Protein AF-A0A7W5CCT7-F1 (afdb_monomer_lite)

InterPro domains:
  IPR000073 Alpha/beta hydrolase fold-1 [PF00561] (5-94)
  IPR000073 Alpha/beta hydrolase fold-1 [PR00111] (9-24)
  IPR000073 Alpha/beta hydrolase fold-1 [PR00111] (52-65)
  IPR000073 Alpha/beta hydrolase fold-1 [PR00111] (66-79)
  IPR029058 Alpha/Beta hydrolase fold [G3DSA:3.40.50.1820] (1-148)
  IPR029058 Alpha/Beta hydrolase fold [SSF53474] (5-90)
  IPR045889 Methylesterase/Alpha-hydroxynitrile lyase [PTHR10992] (5-116)

pLDDT: mean 75.3, std 20.89, range [27.14, 97.75]

Radius of gyration: 16.38 Å; chains: 1; bounding box: 43×31×45 Å

Sequence (151 aa):
MILPLEEVGHRVIAFDLPGHGMDKTPVTDVTLNDFTDRLCGILDSENGKVILIGHSMAGLVITQAAEFRPQKIQTLVYLCAYIPKNNQSLIQIAQSEKKETDEPSLVIFSEDQTYMALNDELIKYSFMVIVLKKTLLRQKRNYVLSLYRLS

Organism: NCBI:txid1294268

Foldseek 3Di:
DQVVCVVVPAAEAEDAQAVADPHPHPPLVDDLVSRLVVVLVVLVPDDFAAEEEAEAARLSSVVVNCVVCVRRHPYYHYDNYDHDDVPGDPVNVVVVVDDPDPDDDQWDADPVRRDIDGDPVCCVVVVVPPVPDDDDDDDDDDHYYYHDDDD

Secondary structure (DSSP, 8-state):
-HHHHHHTT--EEE---TTSTT----GGG--HHHHHHHHHHHHHHSSS-EEEEEEETHHHHHHHHHHH-GGGEEEEEEEEE--PPTT--HHHHHHHH--S-SSPPSEEEPTTSS-EEE-HHHHHHHHHHHTTS---------EEEEE----

Structure (mmCIF, N/CA/C/O backbone):
data_AF-A0A7W5CCT7-F1
#
_entry.id   AF-A0A7W5CCT7-F1
#
loop_
_atom_site.group_PDB
_atom_site.id
_atom_site.type_symbol
_atom_site.label_atom_id
_atom_site.label_alt_id
_atom_site.label_comp_id
_atom_site.label_asym_id
_atom_site.label_entity_id
_atom_site.label_seq_id
_atom_site.pdbx_PDB_ins_code
_atom_site.Cartn_x
_atom_site.Cartn_y
_atom_site.Cartn_z
_atom_site.occupancy
_atom_site.B_iso_or_equiv
_atom_site.auth_seq_id
_atom_site.auth_comp_id
_atom_site.auth_asym_id
_atom_site.auth_atom_id
_atom_site.pdbx_PDB_model_num
ATOM 1 N N . MET A 1 1 ? 6.973 -11.057 10.104 1.00 58.19 1 MET A N 1
ATOM 2 C CA . MET A 1 1 ? 6.693 -9.954 11.055 1.00 58.19 1 MET A CA 1
ATOM 3 C C . MET A 1 1 ? 5.272 -10.001 11.640 1.00 58.19 1 MET A C 1
ATOM 5 O O . MET A 1 1 ? 4.989 -9.212 12.526 1.00 58.19 1 MET A O 1
ATOM 9 N N . ILE A 1 2 ? 4.396 -10.919 11.203 1.00 63.66 2 ILE A N 1
ATOM 10 C CA . ILE A 1 2 ? 2.994 -10.990 11.663 1.00 63.66 2 ILE A CA 1
ATOM 11 C C . ILE A 1 2 ? 2.897 -11.505 13.110 1.00 63.66 2 ILE A C 1
ATOM 13 O O . ILE A 1 2 ? 2.383 -10.793 13.967 1.00 63.66 2 ILE A O 1
ATOM 17 N N . LEU A 1 3 ? 3.502 -12.665 13.400 1.00 67.25 3 LEU A N 1
ATOM 18 C CA . LEU A 1 3 ? 3.417 -13.313 14.719 1.00 67.25 3 LEU A CA 1
ATOM 19 C C . LEU A 1 3 ? 3.813 -12.397 15.901 1.00 67.25 3 LEU A C 1
ATOM 21 O O . LEU A 1 3 ? 3.021 -12.285 16.831 1.00 67.25 3 LEU A O 1
ATOM 25 N N . PRO A 1 4 ? 4.934 -11.638 15.865 1.00 81.12 4 PRO A N 1
ATOM 26 C CA . PRO A 1 4 ? 5.293 -10.765 16.988 1.00 81.12 4 PRO A CA 1
ATOM 27 C C . PRO A 1 4 ? 4.303 -9.621 17.264 1.00 81.12 4 PRO A C 1
ATOM 29 O O . PRO A 1 4 ? 4.267 -9.100 18.374 1.00 81.12 4 PRO A O 1
ATOM 32 N N . LEU A 1 5 ? 3.531 -9.178 16.262 1.00 79.75 5 LEU A N 1
ATOM 33 C CA . LEU A 1 5 ? 2.529 -8.118 16.434 1.00 79.75 5 LEU A CA 1
ATOM 34 C C . LEU A 1 5 ? 1.218 -8.675 16.998 1.00 79.75 5 LEU A C 1
ATOM 36 O O . LEU A 1 5 ? 0.595 -8.040 17.851 1.00 79.75 5 LEU A O 1
ATOM 40 N N . GLU A 1 6 ? 0.827 -9.867 16.557 1.00 81.62 6 GLU A N 1
ATOM 41 C CA . GLU A 1 6 ? -0.338 -10.574 17.090 1.00 81.62 6 GLU A CA 1
ATOM 42 C C . GLU A 1 6 ? -0.132 -10.968 18.557 1.00 81.62 6 GLU A C 1
ATOM 44 O O . GLU A 1 6 ? -1.019 -10.745 19.381 1.00 81.62 6 GLU A O 1
ATOM 49 N N . GLU A 1 7 ? 1.068 -11.436 18.916 1.00 82.06 7 GLU A N 1
ATOM 50 C CA . GLU A 1 7 ? 1.441 -11.796 20.294 1.00 82.06 7 GLU A CA 1
ATOM 51 C C . GLU A 1 7 ? 1.319 -10.630 21.284 1.00 82.06 7 GLU A C 1
ATOM 53 O O . GLU A 1 7 ? 1.014 -10.836 22.459 1.00 82.06 7 GLU A O 1
ATOM 58 N N . VAL A 1 8 ? 1.509 -9.389 20.824 1.00 85.31 8 VAL A N 1
ATOM 59 C CA . VAL A 1 8 ? 1.337 -8.186 21.657 1.00 85.31 8 VAL A CA 1
ATOM 60 C C . VAL A 1 8 ? -0.069 -7.573 21.547 1.00 85.31 8 VAL A C 1
ATOM 62 O O . VAL A 1 8 ? -0.308 -6.465 22.035 1.00 85.31 8 VAL A O 1
ATOM 65 N N . GLY A 1 9 ? -1.019 -8.307 20.954 1.00 86.06 9 GLY A N 1
ATOM 66 C CA . GLY A 1 9 ? -2.451 -8.005 20.959 1.00 86.06 9 GLY A CA 1
ATOM 67 C C . GLY A 1 9 ? -2.951 -7.155 19.790 1.00 86.06 9 GLY A C 1
ATOM 68 O O . GLY A 1 9 ? -4.037 -6.578 19.889 1.00 86.06 9 GLY A O 1
ATOM 69 N N . HIS A 1 10 ? -2.190 -7.035 18.699 1.00 84.25 10 HIS A N 1
ATOM 70 C CA . HIS A 1 10 ? -2.680 -6.395 17.478 1.00 84.25 10 HIS A CA 1
ATOM 71 C C . HIS A 1 10 ? -3.402 -7.407 16.595 1.00 84.25 10 HIS A C 1
ATOM 73 O O . HIS A 1 10 ? -2.893 -8.492 16.344 1.00 84.25 10 HIS A O 1
ATOM 79 N N . ARG A 1 11 ? -4.550 -7.026 16.033 1.00 88.25 11 ARG A N 1
ATOM 80 C CA . ARG A 1 11 ? -5.058 -7.728 14.853 1.00 88.25 11 ARG A CA 1
ATOM 81 C C . ARG A 1 11 ? -4.266 -7.247 13.644 1.00 88.25 11 ARG A C 1
ATOM 83 O O . ARG A 1 11 ? -4.212 -6.041 13.376 1.00 88.25 11 ARG A O 1
ATOM 90 N N . VAL A 1 12 ? -3.661 -8.203 12.952 1.00 87.38 12 VAL A N 1
ATOM 91 C CA . VAL A 1 12 ? -2.829 -7.962 11.782 1.00 87.38 12 VAL A CA 1
ATOM 92 C C . VAL A 1 12 ? -3.523 -8.534 10.559 1.00 87.38 12 VAL A C 1
ATOM 94 O O . VAL A 1 12 ? -4.026 -9.652 10.586 1.00 87.38 12 VAL A O 1
ATOM 97 N N . ILE A 1 13 ? -3.549 -7.767 9.477 1.00 90.25 13 ILE A N 1
ATOM 98 C CA . ILE A 1 13 ? -3.916 -8.282 8.162 1.00 90.25 13 ILE A CA 1
ATOM 99 C C . ILE A 1 13 ? -2.684 -8.155 7.274 1.00 90.25 13 ILE A C 1
ATOM 101 O O . ILE A 1 13 ? -2.082 -7.086 7.174 1.00 90.25 13 ILE A O 1
ATOM 105 N N . ALA A 1 14 ? -2.318 -9.252 6.626 1.00 88.12 14 ALA A N 1
ATOM 106 C CA . ALA A 1 14 ? -1.363 -9.264 5.533 1.00 88.12 14 ALA A CA 1
ATOM 107 C C . ALA A 1 14 ? -2.054 -9.870 4.318 1.00 88.12 14 ALA A C 1
ATOM 109 O O . ALA A 1 14 ? -2.769 -10.864 4.440 1.00 88.12 14 ALA A O 1
ATOM 110 N N . PHE A 1 15 ? -1.880 -9.242 3.164 1.00 85.25 15 PHE A N 1
ATOM 111 C CA . PHE A 1 15 ? -2.544 -9.655 1.940 1.00 85.25 15 PHE A CA 1
ATOM 112 C C . PHE A 1 15 ? -1.610 -9.509 0.751 1.00 85.25 15 PHE A C 1
ATOM 114 O O . PHE A 1 15 ? -0.696 -8.681 0.754 1.00 85.25 15 PHE A O 1
ATOM 121 N N . ASP A 1 16 ? -1.881 -10.323 -0.261 1.00 85.25 16 ASP A N 1
ATOM 122 C CA . ASP A 1 16 ? -1.191 -10.269 -1.535 1.00 85.25 16 ASP A CA 1
ATOM 123 C C . ASP A 1 16 ? -1.834 -9.186 -2.415 1.00 85.25 16 ASP A C 1
ATOM 125 O O . ASP A 1 16 ? -3.064 -9.101 -2.533 1.00 85.25 16 ASP A O 1
ATOM 129 N N . LEU A 1 17 ? -0.991 -8.336 -3.002 1.00 86.44 17 LEU A N 1
ATOM 130 C CA . LEU A 1 17 ? -1.399 -7.401 -4.047 1.00 86.44 17 LEU A CA 1
ATOM 131 C C . LEU A 1 17 ? -1.674 -8.164 -5.355 1.00 86.44 17 LEU A C 1
ATOM 133 O O . LEU A 1 17 ? -1.094 -9.233 -5.551 1.00 86.44 17 LEU A O 1
ATOM 137 N N . PRO A 1 18 ? -2.504 -7.616 -6.262 1.00 88.19 18 PRO A N 1
ATOM 138 C CA . PRO A 1 18 ? -2.613 -8.107 -7.634 1.00 88.19 18 PRO A CA 1
ATOM 139 C C . PRO A 1 18 ? -1.253 -8.473 -8.252 1.00 88.19 18 PRO A C 1
ATOM 141 O O . PRO A 1 18 ? -0.274 -7.739 -8.108 1.00 88.19 18 PRO A O 1
ATOM 144 N N . GLY A 1 19 ? -1.158 -9.646 -8.876 1.00 83.44 19 GLY A N 1
ATOM 145 C CA . GLY A 1 19 ? 0.082 -10.153 -9.479 1.00 83.44 19 GLY A CA 1
ATOM 146 C C . GLY A 1 19 ? 1.225 -10.493 -8.511 1.00 83.44 19 GLY A C 1
ATOM 147 O O . GLY A 1 19 ? 2.356 -10.677 -8.953 1.00 83.44 19 GLY A O 1
ATOM 148 N N . HIS A 1 20 ? 0.963 -10.573 -7.202 1.00 80.88 20 HIS A N 1
ATOM 149 C CA . HIS A 1 20 ? 1.937 -10.986 -6.188 1.00 80.88 20 HIS A CA 1
ATOM 150 C C . HIS A 1 20 ? 1.430 -12.190 -5.385 1.00 80.88 20 HIS A C 1
ATOM 152 O O . HIS A 1 20 ? 0.230 -12.376 -5.186 1.00 80.88 20 HIS A O 1
ATOM 158 N N . GLY A 1 21 ? 2.355 -12.992 -4.850 1.00 82.56 21 GLY A N 1
ATOM 159 C CA . GLY A 1 21 ? 2.032 -14.101 -3.950 1.00 82.56 21 GLY A CA 1
ATOM 160 C C . GLY A 1 21 ? 1.076 -15.119 -4.581 1.00 82.56 21 GLY A C 1
ATOM 161 O O . GLY A 1 21 ? 1.424 -15.793 -5.546 1.00 82.56 21 GLY A O 1
ATOM 162 N N . MET A 1 22 ? -0.118 -15.274 -4.004 1.00 80.56 22 MET A N 1
ATOM 163 C CA . MET A 1 22 ? -1.148 -16.192 -4.512 1.00 80.56 22 MET A CA 1
ATOM 164 C C . MET A 1 22 ? -2.026 -15.588 -5.615 1.00 80.56 22 MET A C 1
ATOM 166 O O . MET A 1 22 ? -2.799 -16.323 -6.236 1.00 80.56 22 MET A O 1
ATOM 170 N N . ASP A 1 23 ? -1.940 -14.278 -5.847 1.00 79.19 23 ASP A N 1
ATOM 171 C CA . ASP A 1 23 ? -2.654 -13.601 -6.922 1.00 79.19 23 ASP A CA 1
ATOM 172 C C . ASP A 1 23 ? -1.921 -13.829 -8.251 1.00 79.19 23 ASP A C 1
ATOM 174 O O . ASP A 1 23 ? -0.750 -13.487 -8.402 1.00 79.19 23 ASP A O 1
ATOM 178 N N . LYS A 1 24 ? -2.609 -14.457 -9.209 1.00 82.81 24 LYS A N 1
ATOM 179 C CA . LYS A 1 24 ? -2.029 -14.872 -10.496 1.00 82.81 24 LYS A CA 1
ATOM 180 C C . LYS A 1 24 ? -2.316 -13.896 -11.636 1.00 82.81 24 LYS A C 1
ATOM 182 O O . LYS A 1 24 ? -2.150 -14.275 -12.795 1.00 82.81 24 LYS A O 1
ATOM 187 N N . THR A 1 25 ? -2.783 -12.685 -11.335 1.00 83.38 25 THR A N 1
ATOM 188 C CA . THR A 1 25 ? -2.983 -11.655 -12.360 1.00 83.38 25 THR A CA 1
ATOM 189 C C . THR A 1 25 ? -1.644 -11.386 -13.057 1.00 83.38 25 THR A C 1
ATOM 191 O O . THR A 1 25 ? -0.644 -11.191 -12.361 1.00 83.38 25 THR A O 1
ATOM 194 N N . PRO A 1 26 ? -1.563 -11.414 -14.400 1.00 82.94 26 PRO A N 1
ATOM 195 C CA . PRO A 1 26 ? -0.320 -11.108 -15.097 1.00 82.94 26 PRO A CA 1
ATOM 196 C C . PRO A 1 26 ? 0.184 -9.720 -14.704 1.00 82.94 26 PRO A C 1
ATOM 198 O O . PRO A 1 26 ? -0.569 -8.755 -14.756 1.00 82.94 26 PRO A O 1
ATOM 201 N N . VAL A 1 27 ? 1.460 -9.599 -14.329 1.00 77.44 27 VAL A N 1
ATOM 202 C CA . VAL A 1 27 ? 2.038 -8.320 -13.867 1.00 77.44 27 VAL A CA 1
ATOM 203 C C . VAL A 1 27 ? 1.937 -7.198 -14.906 1.00 77.44 27 VAL A C 1
ATOM 205 O O . VAL A 1 27 ? 1.900 -6.032 -14.534 1.00 77.44 27 VAL A O 1
ATOM 208 N N . THR A 1 28 ? 1.854 -7.545 -16.192 1.00 79.12 28 THR A N 1
ATOM 209 C CA . THR A 1 28 ? 1.650 -6.610 -17.311 1.00 79.12 28 THR A CA 1
ATOM 210 C C . THR A 1 28 ? 0.265 -5.974 -17.325 1.00 79.12 28 THR A C 1
ATOM 212 O O . THR A 1 28 ? 0.090 -4.915 -17.917 1.00 79.12 28 THR A O 1
ATOM 215 N N . ASP A 1 29 ? -0.707 -6.611 -16.675 1.00 86.06 29 ASP A N 1
ATOM 216 C CA . ASP A 1 29 ? -2.105 -6.183 -16.648 1.00 86.06 29 ASP A CA 1
ATOM 217 C C . ASP A 1 29 ? -2.436 -5.440 -15.345 1.00 86.06 29 ASP A C 1
ATOM 219 O O . ASP A 1 29 ? -3.571 -5.017 -15.139 1.00 86.06 29 ASP A O 1
ATOM 223 N N . VAL A 1 30 ? -1.454 -5.300 -14.447 1.00 84.75 30 VAL A N 1
ATOM 224 C CA . VAL A 1 30 ? -1.627 -4.719 -13.118 1.00 84.75 30 VAL A CA 1
ATOM 225 C C . VAL A 1 30 ? -1.146 -3.274 -13.095 1.00 84.75 30 VAL A C 1
ATOM 227 O O . VAL A 1 30 ? -0.014 -2.956 -13.457 1.00 84.75 30 VAL A O 1
ATOM 230 N N . THR A 1 31 ? -1.997 -2.393 -12.584 1.00 89.31 31 THR A N 1
ATOM 231 C CA . THR A 1 31 ? -1.732 -0.965 -12.422 1.00 89.31 31 THR A CA 1
ATOM 232 C C . THR A 1 31 ? -1.641 -0.567 -10.946 1.00 89.31 31 THR A C 1
ATOM 234 O O . THR A 1 31 ? -2.021 -1.311 -10.038 1.00 89.31 31 THR A O 1
ATOM 237 N N . LEU A 1 32 ? -1.178 0.661 -10.681 1.00 88.06 32 LEU A N 1
ATOM 238 C CA . LEU A 1 32 ? -1.216 1.233 -9.331 1.00 88.06 32 LEU A CA 1
ATOM 239 C C . LEU A 1 32 ? -2.650 1.314 -8.781 1.00 88.06 32 LEU A C 1
ATOM 241 O O . LEU A 1 32 ? -2.853 1.074 -7.592 1.00 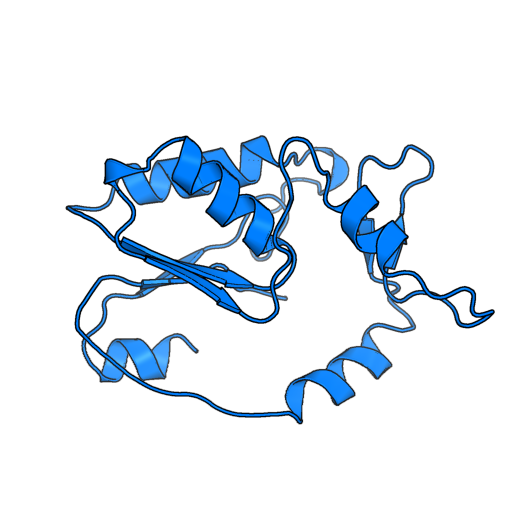88.06 32 LEU A O 1
ATOM 245 N N . ASN A 1 33 ? -3.636 1.594 -9.640 1.00 93.44 33 ASN A N 1
ATOM 246 C CA . ASN A 1 33 ? -5.038 1.639 -9.234 1.00 93.44 33 ASN A CA 1
ATOM 247 C C . ASN A 1 33 ? -5.513 0.273 -8.740 1.00 93.44 33 ASN A C 1
ATOM 249 O O . ASN A 1 33 ? -6.161 0.221 -7.704 1.00 93.44 33 ASN A O 1
ATOM 253 N N . ASP A 1 34 ? -5.113 -0.829 -9.380 1.00 92.94 34 ASP A N 1
ATOM 254 C CA . ASP A 1 34 ? -5.495 -2.174 -8.928 1.00 92.94 34 ASP A CA 1
ATOM 255 C C . ASP A 1 34 ? -4.952 -2.476 -7.523 1.00 92.94 34 ASP A C 1
ATOM 257 O O . ASP A 1 34 ? -5.650 -3.040 -6.672 1.00 92.94 34 ASP A O 1
ATOM 261 N N . PHE A 1 35 ? -3.715 -2.051 -7.237 1.00 92.94 35 PHE A N 1
ATOM 262 C CA . PHE A 1 35 ? -3.140 -2.151 -5.894 1.00 92.94 35 PHE A CA 1
ATOM 263 C C . PHE A 1 35 ? -3.932 -1.333 -4.875 1.00 92.94 35 PHE A C 1
ATOM 265 O O . PHE A 1 35 ? -4.251 -1.820 -3.784 1.00 92.94 35 PHE A O 1
ATOM 272 N N . THR A 1 36 ? -4.230 -0.081 -5.219 1.00 95.31 36 THR A N 1
ATOM 273 C CA . THR A 1 36 ? -4.918 0.846 -4.326 1.00 95.31 36 THR A CA 1
ATOM 274 C C . THR A 1 36 ? -6.367 0.439 -4.100 1.00 95.31 36 THR A C 1
ATOM 276 O O . THR A 1 36 ? -6.805 0.449 -2.954 1.00 95.31 36 THR A O 1
ATOM 279 N N . ASP A 1 37 ? -7.088 -0.001 -5.126 1.00 96.12 37 ASP A N 1
ATOM 280 C CA . ASP A 1 37 ? -8.473 -0.460 -5.030 1.00 96.12 37 ASP A CA 1
ATOM 281 C C . ASP A 1 37 ? -8.579 -1.700 -4.146 1.00 96.12 37 ASP A C 1
ATOM 283 O O . ASP A 1 37 ? -9.442 -1.768 -3.265 1.00 96.12 37 ASP A O 1
ATOM 287 N N . ARG A 1 38 ? -7.639 -2.646 -4.286 1.00 95.19 38 ARG A N 1
ATOM 288 C CA . ARG A 1 38 ? -7.557 -3.805 -3.391 1.00 95.19 38 ARG A CA 1
ATOM 289 C C . ARG A 1 38 ? -7.372 -3.380 -1.933 1.00 95.19 38 ARG A C 1
ATOM 291 O O . ARG A 1 38 ? -8.054 -3.904 -1.050 1.00 95.19 38 ARG A O 1
ATOM 298 N N . LEU A 1 39 ? -6.467 -2.437 -1.672 1.00 96.00 39 LEU A N 1
ATOM 299 C CA . LEU A 1 39 ? -6.231 -1.907 -0.329 1.00 96.00 39 LEU A CA 1
ATOM 300 C C . LEU A 1 39 ? -7.453 -1.135 0.199 1.00 96.00 39 LEU A C 1
ATOM 302 O O . LEU A 1 39 ? -7.857 -1.344 1.342 1.00 96.00 39 LEU A O 1
ATOM 306 N N . CYS A 1 40 ? -8.074 -0.286 -0.617 1.00 97.38 40 CYS A N 1
ATOM 307 C CA . CYS A 1 40 ? -9.272 0.464 -0.255 1.00 97.38 40 CYS A CA 1
ATOM 308 C C . CYS A 1 40 ? -10.442 -0.462 0.084 1.00 97.38 40 CYS A C 1
ATOM 310 O O . CYS A 1 40 ? -11.110 -0.224 1.086 1.00 97.38 40 CYS A O 1
ATOM 312 N N . GLY A 1 41 ? -10.639 -1.557 -0.656 1.00 97.00 41 GLY A N 1
ATOM 313 C CA . GLY A 1 41 ? -11.650 -2.563 -0.326 1.00 97.00 41 GLY A CA 1
ATOM 314 C C . GLY A 1 41 ? -11.434 -3.189 1.057 1.00 97.00 41 GLY A C 1
ATOM 315 O O . GLY A 1 41 ? -12.383 -3.343 1.826 1.00 97.00 41 GLY A O 1
ATOM 316 N N . ILE A 1 42 ? -10.180 -3.478 1.421 1.00 95.62 42 ILE A N 1
ATOM 317 C CA . ILE A 1 42 ? -9.844 -3.970 2.765 1.00 95.62 42 ILE A CA 1
ATOM 318 C C . ILE A 1 42 ? -10.120 -2.888 3.808 1.00 95.62 42 ILE A C 1
ATOM 320 O O . ILE A 1 42 ? -10.799 -3.164 4.793 1.00 95.62 42 ILE A O 1
ATOM 324 N N . LEU A 1 43 ? -9.652 -1.656 3.587 1.00 96.12 43 LEU A N 1
ATOM 325 C CA . LEU A 1 43 ? -9.909 -0.533 4.490 1.00 96.12 43 LEU A CA 1
ATOM 326 C C . LEU A 1 43 ? -11.407 -0.360 4.754 1.00 96.12 43 LEU A C 1
ATOM 328 O O . LEU A 1 43 ? -11.815 -0.241 5.908 1.00 96.12 43 LEU A O 1
ATOM 332 N N . ASP A 1 44 ? -12.217 -0.367 3.700 1.00 96.25 44 ASP A N 1
ATOM 333 C CA . ASP A 1 44 ? -13.662 -0.156 3.767 1.00 96.25 44 ASP A CA 1
ATOM 334 C C . ASP A 1 44 ? -14.380 -1.293 4.520 1.00 96.25 44 ASP A C 1
ATOM 336 O O . ASP A 1 44 ? -15.394 -1.040 5.170 1.00 96.25 44 ASP A O 1
ATOM 340 N N . SER A 1 45 ? -13.815 -2.508 4.532 1.00 95.56 45 SER A N 1
ATOM 341 C CA . SER A 1 45 ? -14.321 -3.644 5.321 1.00 95.56 45 SER A CA 1
ATOM 342 C C . SER A 1 45 ? -13.992 -3.575 6.820 1.00 95.56 45 SER A C 1
ATOM 344 O O . SER A 1 45 ? -14.620 -4.255 7.632 1.00 95.56 45 SER A O 1
ATOM 346 N N . GLU A 1 46 ? -13.018 -2.750 7.207 1.00 94.06 46 GLU A N 1
ATOM 347 C CA . GLU A 1 46 ? -12.550 -2.661 8.587 1.00 94.06 46 GLU A CA 1
ATOM 348 C C . GLU A 1 46 ? -13.372 -1.675 9.416 1.00 94.06 46 GLU A C 1
ATOM 350 O O . GLU A 1 46 ? -13.741 -0.593 8.960 1.00 94.06 46 GLU A O 1
ATOM 355 N N . ASN A 1 47 ? -13.597 -1.994 10.688 1.00 91.44 47 ASN A N 1
ATOM 356 C CA . ASN A 1 47 ? -14.258 -1.075 11.609 1.00 91.44 47 ASN A CA 1
ATOM 357 C C . ASN A 1 47 ? -13.238 -0.101 12.212 1.00 91.44 47 ASN A C 1
ATOM 359 O O . ASN A 1 47 ? -12.315 -0.498 12.921 1.00 91.44 47 ASN A O 1
ATOM 363 N N . GLY A 1 48 ? -13.431 1.196 11.969 1.00 91.44 48 GLY A N 1
ATOM 364 C CA . GLY A 1 48 ? -12.562 2.252 12.493 1.00 91.44 48 GLY A CA 1
ATOM 365 C C . GLY A 1 48 ? -11.342 2.553 11.619 1.00 91.44 48 GLY A C 1
ATOM 366 O O . GLY A 1 48 ? -11.367 2.348 10.401 1.00 91.44 48 GLY A O 1
ATOM 367 N N . LYS A 1 49 ? -10.312 3.126 12.256 1.00 94.44 49 LYS A N 1
ATOM 368 C CA . LYS A 1 49 ? -9.056 3.542 11.624 1.00 94.44 49 LYS A CA 1
ATOM 369 C C . LYS A 1 49 ? -7.967 2.485 11.792 1.00 94.44 49 LYS A C 1
ATOM 371 O O . LYS A 1 49 ? -7.907 1.821 12.826 1.00 94.44 49 LYS A O 1
ATOM 376 N N . VAL A 1 50 ? -7.067 2.392 10.816 1.00 94.38 50 VAL A N 1
ATOM 377 C CA . VAL A 1 50 ? -5.964 1.419 10.808 1.00 94.38 50 VAL A CA 1
ATOM 378 C C . VAL A 1 50 ? -4.591 2.088 10.757 1.00 94.38 50 VAL A C 1
ATOM 380 O O . VAL A 1 50 ? -4.447 3.235 10.328 1.00 94.38 50 VAL A O 1
ATOM 383 N N . ILE A 1 51 ? -3.564 1.350 11.166 1.00 94.50 51 ILE A N 1
ATOM 384 C CA . ILE A 1 51 ? -2.167 1.641 10.848 1.00 94.50 51 ILE A CA 1
ATOM 385 C C . ILE A 1 51 ? -1.835 0.922 9.539 1.00 94.50 51 ILE A C 1
ATOM 387 O O . ILE A 1 51 ? -1.939 -0.304 9.473 1.00 94.50 51 ILE A O 1
ATOM 391 N N . LEU A 1 52 ? -1.416 1.671 8.518 1.00 94.50 52 LEU A N 1
ATOM 392 C CA . LEU A 1 52 ? -0.904 1.103 7.272 1.00 94.50 52 LEU A CA 1
ATOM 393 C C . LEU A 1 52 ? 0.614 1.059 7.293 1.00 94.50 52 LEU A C 1
ATOM 395 O O . LEU A 1 52 ? 1.259 2.079 7.534 1.00 94.50 52 LEU A O 1
ATOM 399 N N . ILE A 1 53 ? 1.172 -0.109 6.988 1.00 93.12 53 ILE A N 1
ATOM 400 C CA . ILE A 1 53 ? 2.611 -0.300 6.831 1.00 93.12 53 ILE A CA 1
ATOM 401 C C . ILE A 1 53 ? 2.903 -0.672 5.378 1.00 93.12 53 ILE A C 1
ATOM 403 O O . ILE A 1 53 ? 2.541 -1.760 4.926 1.00 93.12 53 ILE A O 1
ATOM 407 N N . GLY A 1 54 ? 3.571 0.234 4.666 1.00 87.44 54 GLY A N 1
ATOM 408 C CA . GLY A 1 54 ? 4.036 0.042 3.295 1.00 87.44 54 GLY A CA 1
ATOM 409 C C . GLY A 1 54 ? 5.544 -0.181 3.273 1.00 87.44 54 GLY A C 1
ATOM 410 O O . GLY A 1 54 ? 6.291 0.596 3.868 1.00 87.44 54 GLY A O 1
ATOM 411 N N . HIS A 1 55 ? 5.989 -1.236 2.591 1.00 85.75 55 HIS A N 1
ATOM 412 C CA . HIS A 1 55 ? 7.402 -1.527 2.367 1.00 85.75 55 HIS A CA 1
ATOM 413 C C . HIS A 1 55 ? 7.797 -1.442 0.895 1.00 85.75 55 HIS A C 1
ATOM 415 O O . HIS A 1 55 ? 7.069 -1.915 0.024 1.00 85.75 55 HIS A O 1
ATOM 421 N N . SER A 1 56 ? 8.980 -0.889 0.617 1.00 87.00 56 SER A N 1
ATOM 422 C CA . SER A 1 56 ? 9.486 -0.699 -0.746 1.00 87.00 56 SER A CA 1
ATOM 423 C C . SER A 1 56 ? 8.439 -0.005 -1.641 1.00 87.00 56 SER A C 1
ATOM 425 O O . SER A 1 56 ? 7.932 1.060 -1.274 1.00 87.00 56 SER A O 1
ATOM 427 N N . MET A 1 57 ? 8.076 -0.601 -2.780 1.00 86.62 57 MET A N 1
ATOM 428 C CA . MET A 1 57 ? 7.028 -0.127 -3.693 1.00 86.62 57 MET A CA 1
ATOM 429 C C . MET A 1 57 ? 5.688 0.145 -3.001 1.00 86.62 57 MET A C 1
ATOM 431 O O . MET A 1 57 ? 4.986 1.084 -3.378 1.00 86.62 57 MET A O 1
ATOM 435 N N . ALA A 1 58 ? 5.335 -0.621 -1.966 1.00 88.25 58 ALA A N 1
ATOM 436 C CA . ALA A 1 58 ? 4.059 -0.456 -1.278 1.00 88.25 58 ALA A CA 1
ATOM 437 C C . ALA A 1 58 ? 3.921 0.911 -0.584 1.00 88.25 58 ALA A C 1
ATOM 439 O O . ALA A 1 58 ? 2.810 1.284 -0.216 1.00 88.25 58 ALA A O 1
ATOM 440 N N . GLY A 1 59 ? 5.013 1.676 -0.453 1.00 90.00 59 GLY A N 1
ATOM 441 C CA . GLY A 1 59 ? 4.965 3.088 -0.087 1.00 90.00 59 GLY A CA 1
ATOM 442 C C . GLY A 1 59 ? 4.010 3.899 -0.969 1.00 90.00 59 GLY A C 1
ATOM 443 O O . GLY A 1 59 ? 3.155 4.593 -0.433 1.00 90.00 59 GLY A O 1
ATOM 444 N N . LEU A 1 60 ? 4.051 3.728 -2.297 1.00 91.88 60 LEU A N 1
ATOM 445 C CA . LEU A 1 60 ? 3.143 4.430 -3.217 1.00 91.88 60 LEU A CA 1
ATOM 446 C C . LEU A 1 60 ? 1.684 4.025 -2.992 1.00 91.88 60 LEU A C 1
ATOM 448 O O . LEU A 1 60 ? 0.794 4.872 -2.972 1.00 91.88 60 LEU A O 1
ATOM 452 N N . VAL A 1 61 ? 1.454 2.727 -2.785 1.00 94.56 61 VAL A N 1
ATOM 453 C CA . VAL A 1 61 ? 0.114 2.158 -2.599 1.00 94.56 61 VAL A CA 1
ATOM 454 C C . VAL A 1 61 ? -0.540 2.725 -1.336 1.00 94.56 61 VAL A C 1
ATOM 456 O O . VAL A 1 61 ? -1.693 3.156 -1.382 1.00 94.56 61 VAL A O 1
ATOM 459 N N . ILE A 1 62 ? 0.194 2.784 -0.214 1.00 95.06 62 ILE A N 1
ATOM 460 C CA . ILE A 1 62 ? -0.335 3.357 1.035 1.00 95.06 62 ILE A CA 1
ATOM 461 C C . ILE A 1 62 ? -0.500 4.877 0.956 1.00 95.06 62 ILE A C 1
ATOM 463 O O . ILE A 1 62 ? -1.412 5.404 1.591 1.00 95.06 62 ILE A O 1
ATOM 467 N N . THR A 1 63 ? 0.341 5.578 0.181 1.00 95.25 63 THR A N 1
ATOM 468 C CA . THR A 1 63 ? 0.185 7.018 -0.061 1.00 95.25 63 THR A CA 1
ATOM 469 C C . THR A 1 63 ? -1.124 7.286 -0.800 1.00 95.25 63 THR A C 1
ATOM 471 O O . THR A 1 63 ? -1.958 8.027 -0.290 1.00 95.25 63 THR A O 1
ATOM 474 N N . GLN A 1 64 ? -1.357 6.616 -1.932 1.00 95.56 64 GLN A N 1
ATOM 475 C CA . GLN A 1 64 ? -2.569 6.796 -2.738 1.00 95.56 64 GLN A CA 1
ATOM 476 C C . GLN A 1 64 ? -3.840 6.378 -1.974 1.00 95.56 64 GLN A C 1
ATOM 478 O O . GL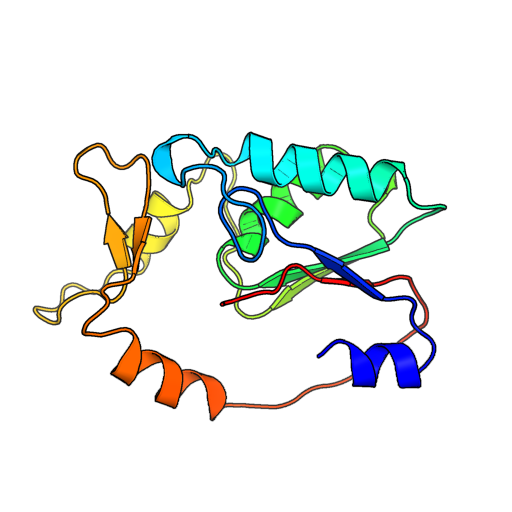N A 1 64 ? -4.842 7.092 -1.969 1.00 95.56 64 GLN A O 1
ATOM 483 N N . ALA A 1 65 ? -3.805 5.259 -1.241 1.00 96.31 65 ALA A N 1
ATOM 484 C CA . ALA A 1 65 ? -4.955 4.836 -0.438 1.00 96.31 65 ALA A CA 1
ATOM 485 C C . ALA A 1 65 ? -5.297 5.834 0.679 1.00 96.31 65 ALA A C 1
ATOM 487 O O . ALA A 1 65 ? -6.470 6.011 1.012 1.00 96.31 65 ALA A O 1
ATOM 488 N N . ALA A 1 66 ? -4.295 6.507 1.254 1.00 95.88 66 ALA A N 1
ATOM 489 C CA . ALA A 1 66 ? -4.524 7.549 2.247 1.00 95.88 66 ALA A CA 1
ATOM 490 C C . ALA A 1 66 ? -5.157 8.811 1.651 1.00 95.88 66 ALA A C 1
ATOM 492 O O . ALA A 1 66 ? -5.926 9.468 2.350 1.00 95.88 66 ALA A O 1
ATOM 493 N N . GLU A 1 67 ? -4.894 9.125 0.379 1.00 95.62 67 GLU A N 1
ATOM 494 C CA . GLU A 1 67 ? -5.598 10.193 -0.344 1.00 95.62 67 GLU A CA 1
ATOM 495 C C . GLU A 1 67 ? -7.071 9.834 -0.575 1.00 95.62 67 GLU A C 1
ATOM 497 O O . GLU A 1 67 ? -7.952 10.673 -0.392 1.00 95.62 67 GLU A O 1
ATOM 502 N N . PHE A 1 68 ? -7.363 8.576 -0.920 1.00 96.88 68 PHE A N 1
ATOM 503 C CA . PHE A 1 68 ? -8.732 8.122 -1.195 1.00 96.88 68 PHE A CA 1
ATOM 504 C C . PHE A 1 68 ? -9.565 7.837 0.057 1.00 96.88 68 PHE A C 1
ATOM 506 O O . PHE A 1 68 ? -10.798 7.894 0.004 1.00 96.88 68 PHE A O 1
ATOM 513 N N . ARG A 1 69 ? -8.926 7.467 1.172 1.00 97.75 69 ARG A N 1
ATOM 514 C CA . ARG A 1 69 ? -9.584 7.073 2.429 1.00 97.75 69 ARG A CA 1
ATOM 515 C C . ARG A 1 69 ? -8.935 7.715 3.664 1.00 97.75 69 ARG A C 1
ATOM 517 O O . ARG A 1 69 ? -8.671 7.004 4.638 1.00 97.75 69 ARG A O 1
ATOM 524 N N . PRO A 1 70 ? -8.721 9.042 3.712 1.00 97.25 70 PRO A N 1
ATOM 525 C CA . PRO A 1 70 ? -8.009 9.690 4.821 1.00 97.25 70 PRO A CA 1
ATOM 526 C C . PRO A 1 70 ? -8.666 9.430 6.187 1.00 97.25 70 PRO A C 1
ATOM 528 O O . PRO A 1 70 ? -7.993 9.264 7.202 1.00 97.25 70 PRO A O 1
ATOM 531 N N . GLN A 1 71 ? -9.994 9.302 6.221 1.00 97.00 71 GLN A N 1
ATOM 532 C CA . GLN A 1 71 ? -10.778 8.992 7.417 1.00 97.00 71 GLN A CA 1
ATOM 533 C C . GLN A 1 71 ? -10.560 7.576 7.967 1.00 97.00 71 GLN A C 1
ATOM 535 O O . GLN A 1 71 ? -10.907 7.325 9.120 1.00 97.00 71 GLN A O 1
ATOM 540 N N . LYS A 1 72 ? -10.000 6.660 7.169 1.00 97.00 72 LYS A N 1
ATOM 541 C CA . LYS A 1 72 ? -9.719 5.264 7.541 1.00 97.00 72 LYS A CA 1
ATOM 542 C C . LYS A 1 72 ? -8.304 5.071 8.071 1.00 97.00 72 LYS A C 1
ATOM 544 O O . LYS A 1 72 ? -7.997 4.007 8.603 1.00 97.00 72 LYS A O 1
ATOM 549 N N . ILE A 1 73 ? -7.448 6.084 7.963 1.00 96.06 73 ILE A N 1
ATOM 550 C CA . ILE A 1 73 ? -6.038 5.972 8.325 1.00 96.06 73 ILE A CA 1
ATOM 551 C C . ILE A 1 73 ? -5.789 6.654 9.670 1.00 96.06 73 ILE A C 1
ATOM 553 O O . ILE A 1 73 ? -6.088 7.830 9.872 1.00 96.06 73 ILE A O 1
ATOM 557 N N . GLN A 1 74 ? -5.236 5.899 10.616 1.00 95.88 74 GLN A N 1
ATOM 558 C CA . GLN A 1 74 ? -4.693 6.428 11.866 1.00 95.88 74 GLN A CA 1
ATOM 559 C C . GLN A 1 74 ? -3.246 6.879 11.663 1.00 95.88 74 GLN A C 1
ATOM 561 O O . GLN A 1 74 ? -2.831 7.922 12.165 1.00 95.88 74 GLN A O 1
ATOM 566 N N . THR A 1 75 ? -2.445 6.054 10.988 1.00 94.25 75 THR A N 1
ATOM 567 C CA . THR A 1 75 ? -1.002 6.260 10.838 1.00 94.25 75 THR A CA 1
ATOM 568 C C . THR A 1 75 ? -0.509 5.576 9.570 1.00 94.25 75 THR A C 1
ATOM 570 O O . THR A 1 75 ? -0.915 4.451 9.279 1.00 94.25 75 THR A O 1
ATOM 573 N N . LEU A 1 76 ? 0.387 6.250 8.850 1.00 93.56 76 LEU A N 1
ATOM 574 C CA . LEU A 1 76 ? 1.170 5.676 7.760 1.00 93.56 76 LEU A CA 1
ATOM 575 C C . LEU A 1 76 ? 2.584 5.380 8.256 1.00 93.56 76 LEU A C 1
ATOM 577 O O . LEU A 1 76 ? 3.231 6.247 8.842 1.00 93.56 76 LEU A O 1
ATOM 581 N N . VAL A 1 77 ? 3.063 4.169 8.004 1.00 91.81 77 VAL A N 1
ATOM 582 C CA . VAL A 1 77 ? 4.423 3.733 8.316 1.00 91.81 77 VAL A CA 1
ATOM 583 C C . VAL A 1 77 ? 5.099 3.321 7.014 1.00 91.81 77 VAL A C 1
ATOM 585 O O . VAL A 1 77 ? 4.697 2.349 6.377 1.00 91.81 77 VAL A O 1
ATOM 588 N N . TYR A 1 78 ? 6.143 4.055 6.638 1.00 85.81 78 TYR A N 1
ATOM 589 C CA . TYR A 1 78 ? 6.984 3.751 5.482 1.00 85.81 78 TYR A CA 1
ATOM 590 C C . TYR A 1 78 ? 8.207 2.975 5.968 1.00 85.81 78 TYR A C 1
ATOM 592 O O . TYR A 1 78 ? 9.095 3.534 6.613 1.00 85.81 78 TYR A O 1
ATOM 600 N N . LEU A 1 79 ? 8.240 1.674 5.700 1.00 83.94 79 LEU A N 1
ATOM 601 C CA . LEU A 1 79 ? 9.328 0.792 6.108 1.00 83.94 79 LEU A CA 1
ATOM 602 C C . LEU A 1 79 ? 10.217 0.506 4.901 1.00 83.94 79 LEU A C 1
ATOM 604 O O . LEU A 1 79 ? 9.812 -0.253 4.034 1.00 83.94 79 LEU A O 1
ATOM 608 N N . CYS A 1 80 ? 11.407 1.108 4.822 1.00 83.56 80 CYS A N 1
ATOM 609 C CA . CYS A 1 80 ? 12.286 0.967 3.646 1.00 83.56 80 CYS A CA 1
ATOM 610 C C . CYS A 1 80 ? 11.514 1.173 2.326 1.00 83.56 80 CYS A C 1
ATOM 612 O O . CYS A 1 80 ? 11.659 0.405 1.378 1.00 83.56 80 CYS A O 1
ATOM 614 N N . ALA A 1 81 ? 10.607 2.151 2.324 1.00 82.50 81 ALA A N 1
ATOM 615 C CA . ALA A 1 81 ? 9.619 2.364 1.279 1.00 82.50 81 ALA A CA 1
ATOM 616 C C . ALA A 1 81 ? 9.883 3.645 0.502 1.00 82.50 81 ALA A C 1
ATOM 618 O O . ALA A 1 81 ? 10.422 4.613 1.039 1.00 82.50 81 ALA A O 1
ATOM 619 N N . TYR A 1 82 ? 9.439 3.643 -0.751 1.00 83.94 82 TYR A N 1
ATOM 620 C CA . TYR A 1 82 ? 9.416 4.838 -1.577 1.00 83.94 82 TYR A CA 1
ATOM 621 C C . TYR A 1 82 ? 8.356 5.816 -1.067 1.00 83.94 82 TYR A C 1
ATOM 623 O O . TYR A 1 82 ? 7.256 5.414 -0.687 1.00 83.94 82 TYR A O 1
ATOM 631 N N . ILE A 1 83 ? 8.686 7.106 -1.081 1.00 88.19 83 ILE A N 1
ATOM 632 C CA . ILE A 1 83 ? 7.763 8.190 -0.735 1.00 88.19 83 ILE A CA 1
ATOM 633 C C . ILE A 1 83 ? 7.637 9.080 -1.975 1.00 88.19 83 ILE A C 1
ATOM 635 O O . ILE A 1 83 ? 8.569 9.839 -2.258 1.00 88.19 83 ILE A O 1
ATOM 639 N N . PRO A 1 84 ? 6.542 8.971 -2.750 1.00 88.31 84 PRO A N 1
ATOM 640 C CA . PRO A 1 84 ? 6.384 9.757 -3.965 1.00 88.31 84 PRO A CA 1
ATOM 641 C C . PRO A 1 84 ? 6.120 11.232 -3.643 1.00 88.31 84 PRO A C 1
ATOM 643 O O . PRO A 1 84 ? 5.430 11.568 -2.678 1.00 88.31 84 PRO A O 1
ATOM 646 N N . LYS A 1 85 ? 6.642 12.132 -4.482 1.00 89.50 85 LYS A N 1
ATOM 647 C CA . LYS A 1 85 ? 6.134 13.508 -4.576 1.00 89.50 85 LYS A CA 1
ATOM 648 C C . LYS A 1 85 ? 4.841 13.534 -5.395 1.00 89.50 85 LYS A C 1
ATOM 650 O O . LYS A 1 85 ? 4.513 12.575 -6.091 1.00 89.50 85 LYS A O 1
ATOM 655 N N . ASN A 1 86 ? 4.129 14.660 -5.344 1.00 86.38 86 ASN A N 1
ATOM 656 C CA . ASN A 1 86 ? 2.931 14.858 -6.157 1.00 86.38 86 ASN A CA 1
ATOM 657 C C . ASN A 1 86 ? 3.232 14.601 -7.645 1.00 86.38 86 ASN A C 1
ATOM 659 O O . ASN A 1 86 ? 4.205 15.144 -8.172 1.00 86.38 86 ASN A O 1
ATOM 663 N N . ASN A 1 87 ? 2.394 13.792 -8.298 1.00 86.25 87 ASN A N 1
ATOM 664 C CA . ASN A 1 87 ? 2.544 13.352 -9.690 1.00 86.25 87 ASN A CA 1
ATOM 665 C C . ASN A 1 87 ? 3.866 12.625 -10.017 1.00 86.25 87 ASN A C 1
ATOM 667 O O . ASN A 1 87 ? 4.265 12.591 -11.180 1.00 86.25 8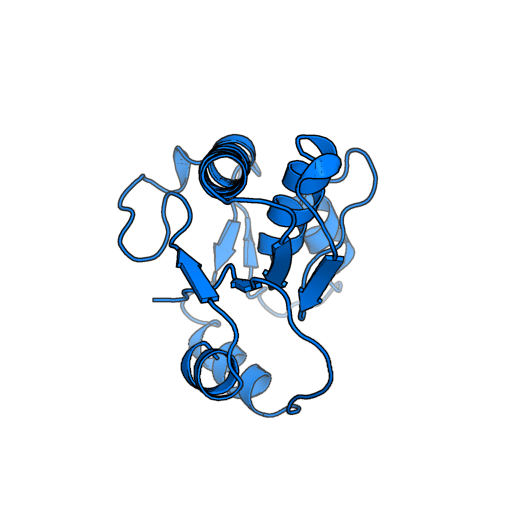7 ASN A O 1
ATOM 671 N N . GLN A 1 88 ? 4.555 12.054 -9.023 1.00 88.12 88 GLN A N 1
ATOM 672 C CA . GLN A 1 88 ? 5.790 11.305 -9.245 1.00 88.12 88 GLN A CA 1
ATOM 673 C C . GLN A 1 88 ? 5.515 9.802 -9.352 1.00 88.12 88 GLN A C 1
ATOM 675 O O . GLN A 1 88 ? 4.963 9.196 -8.433 1.00 88.12 88 GLN A O 1
ATOM 680 N N . SER A 1 89 ? 5.943 9.188 -10.455 1.00 85.12 89 SER A N 1
ATOM 681 C CA . SER A 1 89 ? 5.861 7.738 -10.636 1.00 85.12 89 SER A CA 1
ATOM 682 C C . SER A 1 89 ? 7.003 7.012 -9.924 1.00 85.12 89 SER A C 1
ATOM 684 O O . SER A 1 89 ? 8.068 7.574 -9.658 1.00 85.12 89 SER A O 1
ATOM 686 N N . LEU A 1 90 ? 6.811 5.719 -9.664 1.00 81.94 90 LEU A N 1
ATOM 687 C CA . LEU A 1 90 ? 7.855 4.872 -9.091 1.00 81.94 90 LEU A CA 1
ATOM 688 C C . LEU A 1 90 ? 9.110 4.817 -9.971 1.00 81.94 90 LEU A C 1
ATOM 690 O O . LEU A 1 90 ? 10.224 4.847 -9.457 1.00 81.94 90 LEU A O 1
ATOM 694 N N . ILE A 1 91 ? 8.928 4.793 -11.292 1.00 80.94 91 ILE A N 1
ATOM 695 C CA . ILE A 1 91 ? 10.029 4.773 -12.258 1.00 80.94 91 ILE A CA 1
ATOM 696 C C . ILE A 1 91 ? 10.849 6.055 -12.164 1.00 80.94 91 ILE A C 1
ATOM 698 O O . ILE A 1 91 ? 12.072 5.987 -12.120 1.00 80.94 91 ILE A O 1
ATOM 702 N N . GLN A 1 92 ? 10.196 7.214 -12.040 1.00 84.06 92 GLN A N 1
ATOM 703 C CA . GLN A 1 92 ? 10.894 8.486 -11.853 1.00 84.06 92 GLN A CA 1
ATOM 704 C C . GLN A 1 92 ? 11.694 8.514 -10.545 1.00 84.06 92 GLN A C 1
ATOM 706 O O . GLN A 1 92 ? 12.798 9.056 -10.516 1.00 84.06 92 GLN A O 1
ATOM 711 N N . ILE A 1 93 ? 11.164 7.927 -9.464 1.00 82.00 93 ILE A N 1
ATOM 712 C CA . ILE A 1 93 ? 11.900 7.800 -8.196 1.00 82.00 93 ILE A CA 1
ATOM 713 C C . ILE A 1 93 ? 13.124 6.901 -8.397 1.00 82.00 93 ILE A C 1
ATOM 715 O O . ILE A 1 93 ? 14.246 7.335 -8.145 1.00 82.00 93 ILE A O 1
ATOM 719 N N . ALA A 1 94 ? 12.928 5.692 -8.926 1.00 76.62 94 ALA A N 1
ATOM 720 C CA . ALA A 1 94 ? 13.997 4.717 -9.120 1.00 76.62 94 ALA A CA 1
ATOM 721 C C . ALA A 1 94 ? 15.092 5.216 -10.081 1.00 76.62 94 ALA A C 1
ATOM 723 O O . ALA A 1 94 ? 16.278 5.007 -9.836 1.00 76.62 94 ALA A O 1
ATOM 724 N N . GLN A 1 95 ? 14.720 5.930 -11.147 1.00 76.31 95 GLN A N 1
ATOM 725 C CA . GLN A 1 95 ? 15.669 6.559 -12.070 1.00 76.31 95 GLN A CA 1
ATOM 726 C C . GLN A 1 95 ? 16.475 7.671 -11.393 1.00 76.31 95 GLN A C 1
ATOM 728 O O . GLN A 1 95 ? 17.674 7.769 -11.631 1.00 76.31 95 GLN A O 1
ATOM 733 N N . SER A 1 96 ? 15.856 8.474 -10.518 1.00 75.88 96 SER A N 1
ATOM 734 C CA . SER A 1 96 ? 16.566 9.532 -9.783 1.00 75.88 96 SER A CA 1
ATOM 735 C C . SER A 1 96 ? 17.579 8.999 -8.762 1.00 75.88 96 SER A C 1
ATOM 737 O O . SER A 1 96 ? 18.521 9.699 -8.400 1.00 75.88 96 SER A O 1
ATOM 739 N N . GLU A 1 97 ? 17.402 7.754 -8.314 1.00 69.06 97 GLU A N 1
ATOM 740 C CA . GLU A 1 97 ? 18.318 7.061 -7.403 1.00 69.06 97 GLU A CA 1
ATOM 741 C C . GLU A 1 97 ? 19.421 6.285 -8.138 1.00 69.06 97 GLU A C 1
ATOM 743 O O . GLU A 1 97 ? 20.392 5.843 -7.512 1.00 69.06 97 GLU A O 1
ATOM 748 N N . LYS A 1 98 ? 19.294 6.114 -9.461 1.00 63.84 98 LYS A N 1
ATOM 749 C CA . LYS A 1 98 ? 20.267 5.386 -10.270 1.00 63.84 98 LYS A CA 1
ATOM 750 C C . LYS A 1 98 ? 21.570 6.184 -10.305 1.00 63.84 98 LYS A C 1
ATOM 752 O O . LYS A 1 98 ? 21.639 7.273 -10.866 1.00 63.84 98 LYS A O 1
ATOM 757 N N . LYS A 1 99 ? 22.617 5.640 -9.686 1.00 59.16 99 LYS A N 1
ATOM 758 C CA . LYS A 1 99 ? 23.970 6.183 -9.830 1.00 59.16 99 LYS A CA 1
ATOM 759 C C . LYS A 1 99 ? 24.464 5.890 -11.245 1.00 59.16 99 LYS A C 1
ATOM 761 O O . LYS A 1 99 ? 24.218 4.801 -11.760 1.00 59.16 99 LYS A O 1
ATOM 766 N N . GLU A 1 100 ? 25.166 6.843 -11.853 1.00 60.53 100 GLU A N 1
ATOM 767 C CA . GLU A 1 100 ? 25.947 6.600 -13.070 1.00 60.53 100 GLU A CA 1
ATOM 768 C C . GLU A 1 100 ? 27.094 5.643 -12.723 1.00 60.53 100 GLU A C 1
ATOM 770 O O . GLU A 1 100 ? 28.171 6.048 -12.293 1.00 60.53 100 GLU A O 1
ATOM 775 N N . THR A 1 101 ? 26.818 4.348 -12.809 1.00 65.75 101 THR A N 1
ATOM 776 C CA . THR A 1 101 ? 27.786 3.273 -12.604 1.00 65.75 101 THR A CA 1
ATOM 777 C C . THR A 1 101 ? 27.576 2.224 -13.680 1.00 65.75 101 THR A C 1
ATOM 779 O O . THR A 1 101 ? 26.429 1.916 -14.001 1.00 65.75 101 THR A O 1
ATOM 782 N N . ASP A 1 102 ? 28.662 1.618 -14.155 1.00 67.62 102 ASP A N 1
ATOM 783 C CA . ASP A 1 102 ? 28.617 0.504 -15.116 1.00 67.62 102 ASP A CA 1
ATOM 784 C C . ASP A 1 102 ? 28.096 -0.812 -14.496 1.00 67.62 102 ASP A C 1
ATOM 786 O O . ASP A 1 102 ? 27.944 -1.820 -15.182 1.00 67.62 102 ASP A O 1
ATOM 790 N N . GLU A 1 103 ? 27.805 -0.810 -13.191 1.00 69.19 103 GLU A N 1
ATOM 791 C CA . GLU A 1 103 ? 27.212 -1.936 -12.473 1.00 69.19 103 GLU A CA 1
ATOM 792 C C . GLU A 1 103 ? 25.771 -2.202 -12.953 1.00 69.19 103 GLU A C 1
ATOM 794 O O . GLU A 1 103 ? 24.948 -1.276 -13.020 1.00 69.19 103 GLU A O 1
ATOM 799 N N . PRO A 1 104 ? 25.418 -3.464 -13.251 1.00 66.12 104 PRO A N 1
ATOM 800 C CA . PRO A 1 104 ? 24.074 -3.812 -13.679 1.00 66.12 104 PRO A CA 1
ATOM 801 C C . PRO A 1 104 ? 23.062 -3.541 -12.554 1.00 66.12 104 PRO A C 1
ATOM 803 O O . PRO A 1 104 ? 23.278 -3.863 -11.385 1.00 66.12 104 PRO A O 1
ATOM 806 N N . SER A 1 105 ? 21.934 -2.919 -12.905 1.00 70.00 105 SER A N 1
ATOM 807 C CA . SER A 1 105 ? 20.904 -2.568 -11.926 1.00 70.00 105 SER A CA 1
ATOM 808 C C . SER A 1 105 ? 20.098 -3.798 -11.514 1.00 70.00 105 SER A C 1
ATOM 810 O O . SER A 1 105 ? 19.675 -4.586 -12.360 1.00 70.00 105 SER A O 1
ATOM 812 N N . LEU A 1 106 ? 19.824 -3.921 -10.211 1.00 68.88 106 LEU A N 1
ATOM 813 C CA . LEU A 1 106 ? 18.889 -4.915 -9.680 1.00 68.88 106 LEU A CA 1
ATOM 814 C C . LEU A 1 106 ? 17.473 -4.734 -10.253 1.00 68.88 106 LEU A C 1
ATOM 816 O O . LEU A 1 106 ? 16.721 -5.700 -10.312 1.00 68.88 106 LEU A O 1
ATOM 820 N N . VAL A 1 107 ? 17.112 -3.518 -10.669 1.00 72.06 107 VAL A N 1
ATOM 821 C CA . VAL A 1 107 ? 15.801 -3.197 -11.239 1.00 72.06 107 VAL A CA 1
ATOM 822 C C . VAL A 1 107 ? 15.925 -3.056 -12.756 1.00 72.06 107 VAL A C 1
ATOM 824 O O . VAL A 1 107 ? 16.710 -2.249 -13.258 1.00 72.06 107 VAL A O 1
ATOM 827 N N . ILE A 1 108 ? 15.126 -3.834 -13.482 1.00 72.81 108 ILE A N 1
ATOM 828 C CA . ILE A 1 108 ? 14.976 -3.791 -14.937 1.00 72.81 108 ILE A CA 1
ATOM 829 C C . ILE A 1 108 ? 13.673 -3.058 -15.248 1.00 72.81 108 ILE A C 1
ATOM 831 O O . ILE A 1 108 ? 12.640 -3.355 -14.656 1.00 72.81 108 ILE A O 1
ATOM 835 N N . PHE A 1 109 ? 13.713 -2.115 -16.183 1.00 76.50 109 PHE A N 1
ATOM 836 C CA . PHE A 1 109 ? 12.532 -1.400 -16.665 1.00 76.50 109 PHE A CA 1
ATOM 837 C C . PHE A 1 109 ? 12.109 -1.992 -18.008 1.00 76.50 109 PHE A C 1
ATOM 839 O O . PHE A 1 109 ? 12.975 -2.323 -18.821 1.00 76.50 109 PHE A O 1
ATOM 846 N N . SER A 1 110 ? 10.805 -2.118 -18.248 1.00 76.12 110 SER A N 1
ATOM 847 C CA . SER A 1 110 ? 10.300 -2.439 -19.582 1.00 76.12 110 SER A CA 1
ATOM 848 C C . SER A 1 110 ? 10.640 -1.322 -20.577 1.00 76.12 110 SER A C 1
ATOM 850 O O . SER A 1 110 ? 10.821 -0.167 -20.180 1.00 76.12 110 SER A O 1
ATOM 852 N N . GLU A 1 111 ? 10.744 -1.645 -21.872 1.00 76.00 111 GLU A N 1
ATOM 853 C CA . GLU A 1 111 ? 11.107 -0.662 -22.911 1.00 76.00 111 GLU A CA 1
ATOM 854 C C . GLU A 1 111 ? 10.134 0.527 -22.958 1.00 76.00 111 GLU A C 1
ATOM 856 O O . GLU A 1 111 ? 10.544 1.675 -23.126 1.00 76.00 111 GLU A O 1
ATOM 861 N N . ASP A 1 112 ? 8.848 0.250 -22.749 1.00 77.69 112 ASP A N 1
ATOM 862 C CA . ASP A 1 112 ? 7.755 1.220 -22.686 1.00 77.69 112 ASP A CA 1
ATOM 863 C C . ASP A 1 112 ? 7.596 1.882 -21.302 1.00 77.69 112 ASP A C 1
ATOM 865 O O . ASP A 1 112 ? 6.742 2.751 -21.133 1.00 77.69 112 ASP A O 1
ATOM 869 N N . GLN A 1 113 ? 8.423 1.503 -20.319 1.00 74.19 113 GLN A N 1
ATOM 870 C CA . GLN A 1 113 ? 8.401 2.000 -18.940 1.00 74.19 113 GLN A CA 1
ATOM 871 C C . GLN A 1 113 ? 7.031 1.848 -18.255 1.00 74.19 113 GLN A C 1
ATOM 873 O O . GLN A 1 113 ? 6.629 2.693 -17.456 1.00 74.19 113 GLN A O 1
ATOM 878 N N . THR A 1 114 ? 6.299 0.776 -18.553 1.00 69.00 114 THR A N 1
ATOM 879 C CA . THR A 1 114 ? 5.012 0.468 -17.910 1.00 69.00 114 THR A CA 1
ATOM 880 C C . THR A 1 114 ? 5.164 -0.455 -16.706 1.00 69.00 114 THR A C 1
ATOM 882 O O . THR A 1 114 ? 4.362 -0.373 -15.776 1.00 69.00 114 THR A O 1
ATOM 885 N N . TYR A 1 115 ? 6.222 -1.269 -16.655 1.00 69.06 115 TYR A N 1
ATOM 886 C CA . TYR A 1 115 ? 6.514 -2.120 -15.506 1.00 69.06 115 TYR A CA 1
ATOM 887 C C . TYR A 1 115 ? 8.010 -2.190 -15.189 1.00 69.06 115 TYR A C 1
ATOM 889 O O . TYR A 1 115 ? 8.882 -1.799 -15.969 1.00 69.06 115 TYR A O 1
ATOM 897 N N . MET A 1 116 ? 8.303 -2.705 -13.997 1.00 73.25 116 MET A N 1
ATOM 898 C CA . MET A 1 116 ? 9.655 -3.029 -13.565 1.00 73.25 116 MET A CA 1
ATOM 899 C C . MET A 1 116 ? 9.719 -4.483 -13.126 1.00 73.25 116 MET A C 1
ATOM 901 O O . MET A 1 116 ? 8.788 -4.994 -12.507 1.00 73.25 116 MET A O 1
ATOM 905 N N . ALA A 1 117 ? 10.843 -5.122 -13.406 1.00 72.94 117 ALA A N 1
ATOM 906 C CA . ALA A 1 117 ? 11.179 -6.451 -12.934 1.00 72.94 117 ALA A CA 1
ATOM 907 C C . ALA A 1 117 ? 12.466 -6.393 -12.107 1.00 72.94 117 ALA A C 1
ATOM 909 O O . ALA A 1 117 ? 13.236 -5.432 -12.182 1.00 72.94 117 ALA A O 1
ATOM 910 N N . LEU A 1 118 ? 12.709 -7.428 -11.311 1.00 73.56 118 LEU A N 1
ATOM 911 C CA . LEU A 1 118 ? 14.011 -7.623 -10.688 1.00 73.56 118 LEU A CA 1
ATOM 912 C C . LEU A 1 118 ? 14.892 -8.443 -11.627 1.00 73.56 118 LEU A C 1
ATOM 914 O O . LEU A 1 118 ? 14.417 -9.337 -12.320 1.00 73.56 118 LEU A O 1
ATOM 918 N N . ASN A 1 119 ? 16.181 -8.129 -11.650 1.00 73.19 119 ASN A N 1
ATOM 919 C CA . ASN A 1 119 ? 17.163 -8.942 -12.345 1.00 73.19 119 ASN A CA 1
ATOM 920 C C . ASN A 1 119 ? 17.400 -10.237 -11.548 1.00 73.19 119 ASN A C 1
ATOM 922 O O . ASN A 1 119 ? 18.005 -10.203 -10.473 1.00 73.19 119 ASN A O 1
ATOM 926 N N . ASP A 1 120 ? 16.944 -11.367 -12.091 1.00 71.94 120 ASP A N 1
ATOM 927 C CA . ASP A 1 120 ? 17.018 -12.697 -11.469 1.00 71.94 120 ASP A CA 1
ATOM 928 C C . ASP A 1 120 ? 18.445 -13.159 -11.129 1.00 71.94 120 ASP A C 1
ATOM 930 O O . ASP A 1 120 ? 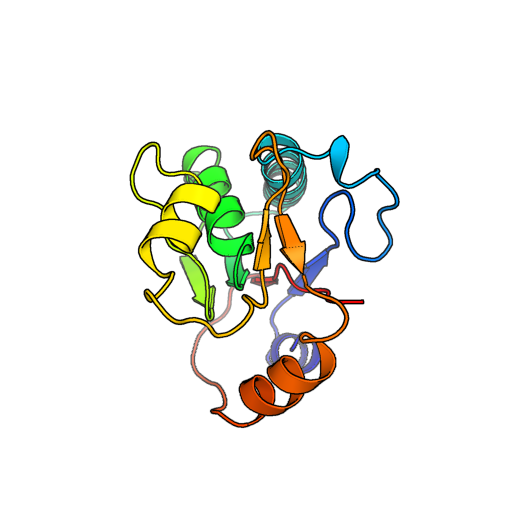18.648 -13.973 -10.221 1.00 71.94 120 ASP A O 1
ATOM 934 N N . GLU A 1 121 ? 19.459 -12.649 -11.827 1.00 71.62 121 GLU A N 1
ATOM 935 C CA . GLU A 1 121 ? 20.858 -12.977 -11.542 1.00 71.62 121 GLU A CA 1
ATOM 936 C C . GLU A 1 121 ? 21.371 -12.201 -10.326 1.00 71.62 121 GLU A C 1
ATOM 938 O O . GLU A 1 121 ? 22.078 -12.753 -9.480 1.00 71.62 121 GLU A O 1
ATOM 943 N N . LEU A 1 122 ? 20.960 -10.938 -10.192 1.00 66.06 122 LEU A N 1
ATOM 944 C CA . LEU A 1 122 ? 21.402 -10.046 -9.119 1.00 66.06 122 LEU A CA 1
ATOM 945 C C . LEU A 1 122 ? 20.594 -10.213 -7.833 1.00 66.06 122 LEU A C 1
ATOM 947 O O . LEU 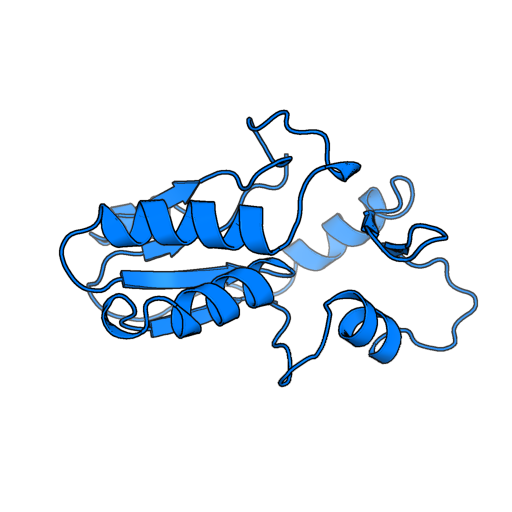A 1 122 ? 21.131 -10.005 -6.741 1.00 66.06 122 LEU A O 1
ATOM 951 N N . ILE A 1 123 ? 19.329 -10.638 -7.935 1.00 64.50 123 ILE A N 1
ATOM 952 C CA . ILE A 1 123 ? 18.427 -10.781 -6.785 1.00 64.50 123 ILE A CA 1
ATOM 953 C C . ILE A 1 123 ? 19.025 -11.691 -5.704 1.00 64.50 123 ILE A C 1
ATOM 955 O O . ILE A 1 123 ? 18.942 -11.384 -4.513 1.00 64.50 123 ILE A O 1
ATOM 959 N N . LYS A 1 124 ? 19.733 -12.750 -6.118 1.00 58.62 124 LYS A N 1
ATOM 960 C CA . LYS A 1 124 ? 20.398 -13.710 -5.225 1.00 58.62 124 LYS A CA 1
ATOM 961 C C . LYS A 1 124 ? 21.488 -13.056 -4.374 1.00 58.62 124 LYS A C 1
ATOM 963 O O . LYS A 1 124 ? 21.634 -13.395 -3.202 1.00 58.62 124 LYS A O 1
ATOM 968 N N . TYR A 1 125 ? 22.218 -12.095 -4.937 1.00 57.41 125 TYR A N 1
ATOM 969 C CA . TYR A 1 125 ? 23.301 -11.389 -4.252 1.00 57.41 125 TYR A CA 1
ATOM 970 C C . TYR A 1 125 ? 22.783 -10.228 -3.398 1.00 57.41 125 TYR A C 1
ATOM 972 O O . TYR A 1 125 ? 23.299 -9.975 -2.310 1.00 57.41 125 TYR A O 1
ATOM 980 N N . SER A 1 126 ? 21.735 -9.538 -3.854 1.00 53.69 126 SER A N 1
ATOM 981 C CA . SER A 1 126 ? 21.195 -8.363 -3.164 1.00 53.69 126 SER A CA 1
ATOM 982 C C . SER A 1 126 ? 20.372 -8.712 -1.919 1.00 53.69 126 SER A C 1
ATOM 984 O O . SER A 1 126 ? 20.472 -8.019 -0.903 1.00 53.69 126 SER A O 1
ATOM 986 N N . PHE A 1 127 ? 19.604 -9.808 -1.939 1.00 47.69 127 PHE A N 1
ATOM 987 C CA . PHE A 1 127 ? 18.777 -10.206 -0.790 1.00 47.69 127 PHE A CA 1
ATOM 988 C C . PHE A 1 127 ? 19.593 -10.626 0.437 1.00 47.69 127 PHE A C 1
ATOM 990 O O . PHE A 1 127 ? 19.182 -10.362 1.569 1.00 47.69 127 PHE A O 1
ATOM 997 N N . MET A 1 128 ? 20.779 -11.205 0.236 1.00 39.66 128 MET A N 1
ATOM 998 C CA . MET A 1 128 ? 21.654 -11.622 1.335 1.00 39.66 128 MET A CA 1
ATOM 999 C C . MET A 1 128 ? 22.202 -10.426 2.139 1.00 39.66 128 MET A C 1
ATOM 1001 O O . MET A 1 128 ? 22.522 -10.560 3.319 1.00 39.66 128 MET A O 1
ATOM 1005 N N . VAL A 1 129 ? 22.261 -9.236 1.531 1.00 33.59 129 VAL A N 1
ATOM 1006 C CA . VAL A 1 129 ? 22.815 -8.017 2.146 1.00 33.59 129 VAL A CA 1
ATOM 1007 C C . VAL A 1 129 ? 21.757 -7.227 2.930 1.00 33.59 129 VAL A C 1
ATOM 1009 O O . VAL A 1 129 ? 22.075 -6.644 3.969 1.00 33.59 129 VAL A O 1
ATOM 1012 N N . ILE A 1 130 ? 20.494 -7.229 2.489 1.00 34.97 130 ILE A N 1
ATOM 1013 C CA . ILE A 1 130 ? 19.422 -6.408 3.090 1.00 34.97 130 ILE A CA 1
ATOM 1014 C C . ILE A 1 130 ? 18.949 -6.972 4.444 1.00 34.97 130 ILE A C 1
ATOM 1016 O O . ILE A 1 130 ? 18.638 -6.206 5.355 1.00 34.97 130 ILE A O 1
ATOM 1020 N N . VAL A 1 131 ? 18.979 -8.296 4.638 1.00 34.75 131 VAL A N 1
ATOM 1021 C CA . VAL A 1 131 ? 18.533 -8.945 5.891 1.00 34.75 131 VAL A CA 1
ATOM 1022 C C . VAL A 1 131 ? 19.453 -8.633 7.090 1.00 34.75 131 VAL A C 1
ATOM 1024 O O . VAL A 1 131 ? 19.029 -8.732 8.240 1.00 34.75 131 VAL A O 1
ATOM 1027 N N . LEU A 1 132 ? 20.693 -8.181 6.864 1.00 27.34 132 LEU A N 1
ATOM 1028 C CA . LEU A 1 132 ? 21.701 -8.016 7.923 1.00 27.34 132 LEU A CA 1
ATOM 1029 C C . LEU A 1 132 ? 21.720 -6.651 8.640 1.00 27.34 132 LEU A C 1
ATOM 1031 O O . LEU A 1 132 ? 22.542 -6.465 9.541 1.00 27.34 132 LEU A O 1
ATOM 1035 N N . LYS A 1 133 ? 20.837 -5.687 8.328 1.00 28.69 133 LYS A N 1
ATOM 1036 C CA . LYS A 1 133 ? 20.842 -4.374 9.015 1.00 28.69 133 LYS A CA 1
ATOM 1037 C C . LYS A 1 133 ? 19.489 -3.944 9.606 1.00 28.69 133 LYS A C 1
ATOM 1039 O O . LYS A 1 133 ? 18.798 -3.088 9.075 1.00 28.69 133 LYS A O 1
ATOM 1044 N N . LYS A 1 134 ? 19.295 -4.426 10.842 1.00 29.25 134 LYS A N 1
ATOM 1045 C CA . LYS A 1 134 ? 18.665 -3.787 12.022 1.00 29.25 134 LYS A CA 1
ATOM 1046 C C . LYS A 1 134 ? 17.139 -3.868 12.253 1.00 29.25 134 LYS A C 1
ATOM 1048 O O . LYS A 1 134 ? 16.305 -3.320 11.548 1.00 29.25 134 LYS A O 1
ATOM 1053 N N . THR A 1 135 ? 16.883 -4.481 13.408 1.00 28.75 135 THR A N 1
ATOM 1054 C CA . THR A 1 135 ? 15.703 -4.754 14.245 1.00 28.75 135 THR A CA 1
ATOM 1055 C C . THR A 1 135 ? 15.023 -3.519 14.894 1.00 28.75 135 THR A C 1
ATOM 1057 O O . THR A 1 135 ? 15.683 -2.751 15.584 1.00 28.75 135 THR A O 1
ATOM 1060 N N . LEU A 1 136 ? 13.702 -3.372 14.674 1.00 32.03 136 LEU A N 1
ATOM 1061 C CA . LEU A 1 136 ? 12.537 -3.364 15.613 1.00 32.03 136 LEU A CA 1
ATOM 1062 C C . LEU A 1 136 ? 12.495 -2.525 16.936 1.00 32.03 136 LEU A C 1
ATOM 1064 O O . LEU A 1 136 ? 13.267 -2.782 17.854 1.00 32.03 136 LEU A O 1
ATOM 1068 N N . LEU A 1 137 ? 11.441 -1.672 17.063 1.00 33.72 137 LEU A N 1
ATOM 1069 C CA . LEU A 1 137 ? 10.405 -1.535 18.149 1.00 33.72 137 LEU A CA 1
ATOM 1070 C C . LEU A 1 137 ? 10.109 -0.103 18.688 1.00 33.72 137 LEU A C 1
ATOM 1072 O O . LEU A 1 137 ? 11.002 0.517 19.254 1.00 33.72 137 LEU A O 1
ATOM 1076 N N . ARG A 1 138 ? 8.823 0.346 18.672 1.00 28.06 138 ARG A N 1
ATOM 1077 C CA . ARG A 1 138 ? 7.911 0.557 19.852 1.00 28.06 138 ARG A CA 1
ATOM 1078 C C . ARG A 1 138 ? 6.553 1.257 19.524 1.00 28.06 138 ARG A C 1
ATOM 1080 O O . ARG A 1 138 ? 6.537 2.276 18.852 1.00 28.06 138 ARG A O 1
ATOM 1087 N N . GLN A 1 139 ? 5.493 0.789 20.214 1.00 27.77 139 GLN A N 1
ATOM 1088 C CA . GLN A 1 139 ? 4.249 1.450 20.711 1.00 27.77 139 GLN A CA 1
ATOM 1089 C C . GLN A 1 139 ? 2.857 1.366 20.013 1.00 27.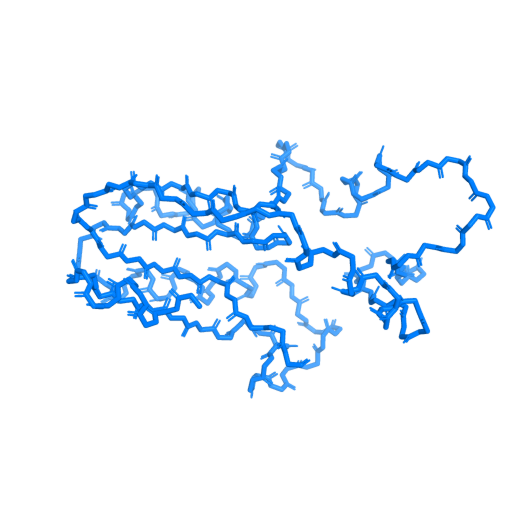77 139 GLN A C 1
ATOM 1091 O O . GLN A 1 139 ? 2.643 1.840 18.908 1.00 27.77 139 GLN A O 1
ATOM 1096 N N . LYS A 1 140 ? 1.909 0.956 20.890 1.00 31.20 140 LYS A N 1
ATOM 1097 C CA . LYS A 1 140 ? 0.464 1.234 21.100 1.00 31.20 140 LYS A CA 1
ATOM 1098 C C . LYS A 1 140 ? -0.611 0.679 20.146 1.00 31.20 140 LYS A C 1
ATOM 1100 O O . LYS A 1 140 ? -0.551 0.791 18.931 1.00 31.20 140 LYS A O 1
ATOM 1105 N N . ARG A 1 141 ? -1.641 0.118 20.809 1.00 35.88 141 ARG A N 1
ATOM 1106 C CA . ARG A 1 141 ? -2.860 -0.541 20.306 1.00 35.88 141 ARG A CA 1
ATOM 1107 C C . ARG A 1 141 ? -3.494 0.206 19.136 1.00 35.88 141 ARG A C 1
ATOM 1109 O O . ARG A 1 141 ? -3.966 1.314 19.347 1.00 35.88 141 ARG A O 1
ATOM 1116 N N . ASN A 1 142 ? -3.525 -0.450 17.976 1.00 32.56 142 ASN A N 1
ATOM 1117 C CA . ASN A 1 142 ? -4.369 -0.206 16.800 1.00 32.56 142 ASN A CA 1
ATOM 1118 C C . ASN A 1 142 ? -4.228 -1.402 15.834 1.00 32.56 142 ASN A C 1
ATOM 1120 O O . ASN A 1 142 ? -3.277 -2.177 15.951 1.00 32.56 142 ASN A O 1
ATOM 1124 N N . TYR A 1 143 ? -5.164 -1.557 14.900 1.00 40.34 143 TYR A N 1
ATOM 1125 C CA . TYR A 1 143 ? -5.132 -2.569 13.836 1.00 40.34 143 TYR A CA 1
ATOM 1126 C C . TYR A 1 143 ? -3.981 -2.293 12.860 1.00 40.34 143 TYR A C 1
ATOM 1128 O O . TYR A 1 143 ? -3.794 -1.140 12.470 1.00 40.34 143 TYR A O 1
ATOM 1136 N N . VAL A 1 144 ? -3.215 -3.318 12.474 1.00 41.19 144 VAL A N 1
ATOM 1137 C CA . VAL A 1 144 ? -2.058 -3.178 11.571 1.00 41.19 144 VAL A CA 1
ATOM 1138 C C . VAL A 1 144 ? -2.337 -3.907 10.263 1.00 41.19 144 VAL A C 1
ATOM 1140 O O . VAL A 1 144 ? -2.501 -5.122 10.246 1.00 41.19 144 VAL A O 1
ATOM 1143 N N . LEU A 1 145 ? -2.353 -3.174 9.156 1.00 41.00 145 LEU A N 1
ATOM 1144 C CA . LEU A 1 145 ? -2.416 -3.745 7.816 1.00 41.00 145 LEU A CA 1
ATOM 1145 C C . LEU A 1 145 ? -1.022 -3.628 7.192 1.00 41.00 145 LEU A C 1
ATOM 1147 O O . LEU A 1 145 ? -0.497 -2.525 7.027 1.00 41.00 145 LEU A O 1
ATOM 1151 N N . SER A 1 146 ? -0.398 -4.770 6.909 1.00 43.12 146 SER A N 1
ATOM 1152 C CA . SER A 1 146 ? 0.959 -4.851 6.371 1.00 43.12 146 SER A CA 1
ATOM 1153 C C . SER A 1 146 ? 0.935 -5.385 4.947 1.00 43.12 146 SER A C 1
ATOM 1155 O O . SER A 1 146 ? 0.415 -6.466 4.679 1.00 43.12 146 SER A O 1
ATOM 1157 N N . LEU A 1 147 ? 1.537 -4.624 4.039 1.00 47.59 147 LEU A N 1
ATOM 1158 C CA . LEU A 1 147 ? 1.790 -5.048 2.669 1.00 47.59 147 LEU A CA 1
ATOM 1159 C C . LEU A 1 147 ? 3.139 -5.767 2.628 1.00 47.59 147 LEU A C 1
ATOM 1161 O O . LEU A 1 147 ? 4.185 -5.122 2.558 1.00 47.59 147 LEU A O 1
ATOM 1165 N N . TYR A 1 148 ? 3.121 -7.097 2.737 1.00 35.19 148 TYR A N 1
ATOM 1166 C CA . TYR A 1 148 ? 4.320 -7.918 2.581 1.00 35.19 148 TYR A CA 1
ATOM 1167 C C . TYR A 1 148 ? 3.994 -9.345 2.141 1.00 35.19 148 TYR A C 1
ATOM 1169 O O . TYR A 1 148 ? 3.490 -10.137 2.937 1.00 35.19 148 TYR A O 1
ATOM 1177 N N . ARG A 1 149 ? 4.427 -9.699 0.927 1.00 30.41 149 ARG A N 1
ATOM 1178 C CA . ARG A 1 149 ? 4.877 -11.052 0.591 1.00 30.41 149 ARG A CA 1
ATOM 1179 C C . ARG A 1 149 ? 5.784 -11.010 -0.640 1.00 30.41 149 ARG A C 1
ATOM 1181 O O . ARG A 1 149 ? 5.343 -10.674 -1.730 1.00 30.41 149 ARG A O 1
ATOM 1188 N N . LEU A 1 150 ? 7.059 -11.331 -0.438 1.00 27.14 150 LEU A N 1
ATOM 1189 C CA . LEU A 1 150 ? 7.944 -11.804 -1.500 1.00 27.14 150 LEU A CA 1
ATOM 1190 C C . LEU A 1 150 ? 7.853 -13.328 -1.438 1.00 27.14 150 LEU A C 1
ATOM 1192 O O . LEU A 1 150 ? 8.225 -13.916 -0.419 1.00 27.14 150 LEU A O 1
ATOM 1196 N N . SER A 1 151 ? 7.237 -13.927 -2.452 1.00 29.61 151 SER A N 1
ATOM 1197 C CA . SER A 1 151 ? 7.369 -15.355 -2.752 1.00 29.61 151 SER A CA 1
ATOM 1198 C C . SER A 1 151 ? 8.627 -15.574 -3.571 1.00 29.61 151 SER A C 1
ATOM 1200 O O . SER A 1 151 ? 8.767 -14.818 -4.558 1.00 29.61 151 SER A O 1
#